Protein AF-A0A7X5VMA4-F1 (afdb_monomer_lite)

pLDDT: mean 76.81, std 11.97, range [38.56, 88.56]

Foldseek 3Di:
DVVLVVVVVVLVVCVVQFQFAQAQQDTDTDPRSVVVSVVVNVLVVVLVVCVVVLHPVSLVSQLVVLVNRLCSQLNNLVRDDPLNVCVSSVHDPVVSVVCVVVCPDDSVVVNVVSVVVSVVSVVVSVVCNVVRDPDDD

Sequence (137 aa):
MALALGFAGLLSLPLALRPVLPWFGGLLTGTGGSLLTLAAGGSFIWIGWGLFRLRRRAWWATGISAVAIGVSTAWTVARTERAAWYRALDYPERQIERLLESGEPTRWPAIAATIAFTLATLGYLGWVRRHFVDRPR

Secondary structure (DSSP, 8-state):
-HHHHHHHHHHHHHHHS---EEETTEEE-HHHHHHHHHHHHHHHHHHHHHHHTT-HHHHHHHHHHHHHHHHHHHHHHHHS-HHHHHHHTT--HHHHHHHHHTTPPPSHHHHHHHHHHHHHHHHHHHHHGGG------

Structure (mmCIF, N/CA/C/O backbone):
data_AF-A0A7X5VMA4-F1
#
_entry.id   AF-A0A7X5VMA4-F1
#
loop_
_atom_site.group_PDB
_atom_site.id
_atom_site.type_symbol
_atom_site.label_atom_id
_atom_site.label_alt_id
_atom_site.label_comp_id
_atom_site.label_asym_id
_atom_site.label_entity_id
_atom_site.label_seq_id
_atom_site.pdbx_PDB_ins_code
_atom_site.Cartn_x
_atom_site.Cartn_y
_atom_site.Cartn_z
_atom_site.occupancy
_atom_site.B_iso_or_equiv
_atom_site.auth_seq_id
_atom_site.auth_comp_id
_atom_site.auth_asym_id
_atom_site.auth_atom_id
_atom_site.pdbx_PDB_model_num
ATOM 1 N N . MET A 1 1 ? -17.085 7.190 9.424 1.00 40.84 1 MET A N 1
ATOM 2 C CA . MET A 1 1 ? -17.337 7.620 8.029 1.00 40.84 1 MET A CA 1
ATOM 3 C C . MET A 1 1 ? -16.095 8.188 7.353 1.00 40.84 1 MET A C 1
ATOM 5 O O . MET A 1 1 ? -15.754 7.666 6.307 1.00 40.84 1 MET A O 1
ATOM 9 N N . ALA A 1 2 ? -15.368 9.150 7.939 1.00 38.56 2 ALA A N 1
ATOM 10 C CA . ALA A 1 2 ? -14.193 9.769 7.298 1.00 38.56 2 ALA A CA 1
ATOM 11 C C . ALA A 1 2 ? -13.067 8.789 6.884 1.00 38.56 2 ALA A C 1
ATOM 13 O O . ALA A 1 2 ? -12.568 8.888 5.774 1.00 38.56 2 ALA A O 1
ATOM 14 N N . LEU A 1 3 ? -12.721 7.789 7.709 1.00 52.34 3 LEU A N 1
ATOM 15 C CA . LEU A 1 3 ? -11.719 6.762 7.350 1.00 52.34 3 LEU A CA 1
ATOM 16 C C . LEU A 1 3 ? -12.183 5.824 6.224 1.00 52.34 3 LEU A C 1
ATOM 18 O O . LEU A 1 3 ? -11.392 5.459 5.364 1.00 52.34 3 LEU A O 1
ATOM 22 N N . ALA A 1 4 ? -13.468 5.462 6.204 1.00 50.91 4 ALA A N 1
ATOM 23 C CA . ALA A 1 4 ? -14.045 4.639 5.141 1.00 50.91 4 ALA A CA 1
ATOM 24 C C . ALA A 1 4 ? -14.148 5.419 3.820 1.00 50.91 4 ALA A C 1
ATOM 26 O O . ALA A 1 4 ? -13.907 4.853 2.763 1.00 50.91 4 ALA A O 1
ATOM 27 N N . LEU A 1 5 ? -14.442 6.722 3.888 1.00 45.06 5 LEU A N 1
ATOM 28 C CA . LEU A 1 5 ? -14.430 7.634 2.742 1.00 45.06 5 LEU A CA 1
ATOM 29 C C . LEU A 1 5 ? -13.008 7.902 2.238 1.00 45.06 5 LEU A C 1
ATOM 31 O O . LEU A 1 5 ? -12.795 7.913 1.035 1.00 45.06 5 LEU A O 1
ATOM 35 N N . GLY A 1 6 ? -12.029 8.045 3.136 1.00 53.00 6 GLY A N 1
ATOM 36 C CA . GLY A 1 6 ? -10.615 8.161 2.772 1.00 53.00 6 GLY A CA 1
ATOM 37 C C . GLY A 1 6 ? -10.083 6.893 2.105 1.00 53.00 6 GLY A C 1
ATOM 38 O O . GLY A 1 6 ? -9.381 6.972 1.104 1.00 53.00 6 GLY A O 1
ATOM 39 N N . PHE A 1 7 ? -10.485 5.716 2.593 1.00 60.41 7 PHE A N 1
ATOM 40 C CA . PHE A 1 7 ? -10.123 4.440 1.974 1.00 60.41 7 PHE A CA 1
ATOM 41 C C . PHE A 1 7 ? -10.858 4.205 0.643 1.00 60.41 7 PHE A C 1
ATOM 43 O O . PHE A 1 7 ? -10.251 3.757 -0.322 1.00 60.41 7 PHE A O 1
ATOM 50 N N . ALA A 1 8 ? -12.139 4.573 0.547 1.00 49.78 8 ALA A N 1
ATOM 51 C CA . ALA A 1 8 ? -12.891 4.549 -0.709 1.00 49.78 8 ALA A CA 1
ATOM 52 C C . ALA A 1 8 ? -12.326 5.538 -1.747 1.00 49.78 8 ALA A C 1
ATOM 54 O O . ALA A 1 8 ? -12.279 5.218 -2.930 1.00 49.78 8 ALA A O 1
ATOM 55 N N . GLY A 1 9 ? -11.841 6.703 -1.306 1.00 48.91 9 GLY A N 1
ATOM 56 C CA . GLY A 1 9 ? -11.140 7.680 -2.144 1.00 48.91 9 GLY A CA 1
ATOM 57 C C . GLY A 1 9 ? -9.724 7.249 -2.544 1.00 48.91 9 GLY A C 1
ATOM 58 O O . GLY A 1 9 ? -9.236 7.652 -3.589 1.00 48.91 9 GLY A O 1
ATOM 59 N N . LEU A 1 10 ? -9.065 6.391 -1.760 1.00 57.47 10 LEU A N 1
ATOM 60 C CA . LEU A 1 10 ? -7.811 5.741 -2.161 1.00 57.47 10 LEU A CA 1
ATOM 61 C C . LEU A 1 10 ? -8.050 4.571 -3.129 1.00 57.47 10 LEU A C 1
ATOM 63 O O . LEU A 1 10 ? -7.204 4.307 -3.976 1.00 57.47 10 LEU A O 1
ATOM 67 N N . LEU A 1 11 ? -9.205 3.899 -3.040 1.00 55.31 11 LEU A N 1
ATOM 68 C CA . LEU A 1 11 ? -9.635 2.848 -3.973 1.00 55.31 11 LEU A CA 1
ATOM 69 C C . LEU A 1 11 ? -10.145 3.394 -5.315 1.00 55.31 11 LEU A C 1
ATOM 71 O O . LEU A 1 11 ? -10.138 2.658 -6.301 1.00 55.31 11 LEU A O 1
ATOM 75 N N . SER A 1 12 ? -10.569 4.659 -5.388 1.00 52.50 12 SER A N 1
ATOM 76 C CA . SER A 1 12 ? -11.054 5.247 -6.642 1.00 52.50 12 SER A CA 1
ATOM 77 C C . SER A 1 12 ? -9.940 5.439 -7.674 1.00 52.50 12 SER A C 1
ATOM 79 O O . SER A 1 12 ? -10.201 5.287 -8.862 1.00 52.50 12 SER A O 1
ATOM 81 N N . LEU A 1 13 ? -8.697 5.683 -7.243 1.00 52.44 13 LEU A N 1
ATOM 82 C CA . LEU A 1 13 ? -7.535 5.800 -8.131 1.00 52.44 13 LEU A CA 1
ATOM 83 C C . LEU A 1 13 ? -7.229 4.505 -8.909 1.00 52.44 13 LEU A C 1
ATOM 85 O O . LEU A 1 13 ? -7.224 4.571 -10.133 1.00 52.44 13 LEU A O 1
ATOM 89 N N . PRO A 1 14 ? -7.038 3.328 -8.277 1.00 53.50 14 PRO A N 1
ATOM 90 C CA . PRO A 1 14 ? -6.794 2.082 -9.007 1.00 53.50 14 PRO A CA 1
ATOM 91 C C . PRO A 1 14 ? -8.018 1.580 -9.791 1.00 53.50 14 PRO A C 1
ATOM 93 O O . PRO A 1 14 ? -7.855 0.863 -10.771 1.00 53.50 14 PRO A O 1
ATOM 96 N N . LEU A 1 15 ? -9.246 1.946 -9.403 1.00 54.25 15 LEU A N 1
ATOM 97 C CA . LEU A 1 15 ? -10.445 1.627 -10.194 1.00 54.25 15 LEU A CA 1
ATOM 98 C C . LEU A 1 15 ? -10.592 2.525 -11.434 1.00 54.25 15 LEU A C 1
ATOM 100 O O . LEU A 1 15 ? -11.097 2.060 -12.454 1.00 54.25 15 LEU A O 1
ATOM 104 N N . ALA A 1 16 ? -10.155 3.785 -11.360 1.00 54.72 16 ALA A N 1
ATOM 105 C CA . ALA A 1 16 ? -10.207 4.741 -12.469 1.00 54.72 16 ALA A CA 1
ATOM 106 C C . ALA A 1 16 ? -8.994 4.642 -13.413 1.00 54.72 16 ALA A C 1
ATOM 108 O O . ALA A 1 16 ? -9.115 4.899 -14.608 1.00 54.72 16 ALA A O 1
ATOM 109 N N . LEU A 1 17 ? -7.831 4.256 -12.888 1.00 54.94 17 LEU A N 1
ATOM 110 C CA . LEU A 1 17 ? -6.567 4.104 -13.603 1.00 54.94 17 LEU A CA 1
ATOM 111 C C . LEU A 1 17 ? -6.131 2.652 -13.420 1.00 54.94 17 LEU A C 1
ATOM 113 O O . LEU A 1 17 ? -5.557 2.350 -12.381 1.00 54.94 17 LEU A O 1
ATOM 117 N N . ARG A 1 18 ? -6.487 1.773 -14.376 1.00 66.19 18 ARG A N 1
ATOM 118 C CA . ARG A 1 18 ? -6.132 0.333 -14.468 1.00 66.19 18 ARG A CA 1
ATOM 119 C C . ARG A 1 18 ? -5.514 -0.239 -13.175 1.00 66.19 18 ARG A C 1
ATOM 121 O O . ARG A 1 18 ? -4.344 0.037 -12.921 1.00 66.19 18 ARG A O 1
ATOM 128 N N . PRO A 1 19 ? -6.213 -1.091 -12.404 1.00 66.50 19 PRO A N 1
ATOM 129 C CA . PRO A 1 19 ? -5.714 -1.519 -11.102 1.00 66.50 19 PRO A CA 1
ATOM 130 C C . PRO A 1 19 ? -4.421 -2.319 -11.267 1.00 66.50 19 PRO A C 1
ATOM 132 O O . PRO A 1 19 ? -4.451 -3.488 -11.648 1.00 66.50 19 PRO A O 1
ATOM 135 N N . VAL A 1 20 ? -3.288 -1.669 -10.993 1.00 73.06 20 VAL A N 1
ATOM 136 C C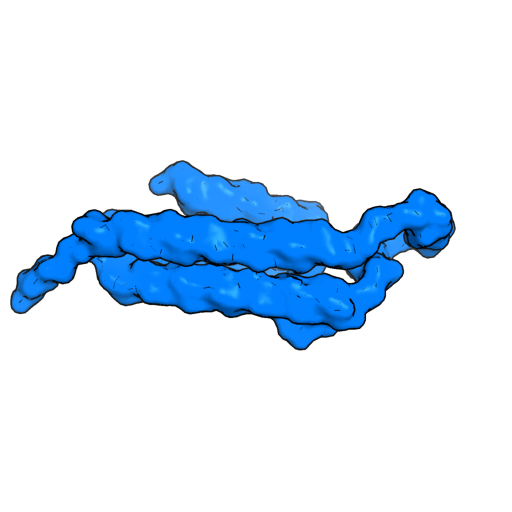A . VAL A 1 20 ? -1.969 -2.289 -10.873 1.00 73.06 20 VAL A CA 1
ATOM 137 C C . VAL A 1 20 ? -1.732 -2.512 -9.391 1.00 73.06 20 VAL A C 1
ATOM 139 O O . VAL A 1 20 ? -1.406 -1.585 -8.649 1.00 73.06 20 VAL A O 1
ATOM 142 N N . LEU A 1 21 ? -1.944 -3.746 -8.946 1.00 77.94 21 LEU A N 1
ATOM 143 C CA . LEU A 1 21 ? -1.799 -4.109 -7.545 1.00 77.94 21 LEU A CA 1
ATOM 144 C C . LEU A 1 21 ? -0.509 -4.897 -7.311 1.00 77.94 21 LEU A C 1
ATOM 146 O O . LEU A 1 21 ? -0.304 -5.930 -7.955 1.00 77.94 21 LEU A O 1
ATOM 150 N N . PRO A 1 22 ? 0.335 -4.474 -6.353 1.00 81.19 22 PRO A N 1
ATOM 151 C CA . PRO A 1 22 ? 1.443 -5.295 -5.908 1.00 81.19 22 PRO A CA 1
ATOM 152 C C . PRO A 1 22 ? 0.930 -6.501 -5.121 1.00 81.19 22 PRO A C 1
ATOM 154 O O . PRO A 1 22 ? 0.305 -6.367 -4.064 1.00 81.19 22 PRO A O 1
ATOM 157 N N . TRP A 1 23 ? 1.231 -7.694 -5.620 1.00 82.88 23 TRP A N 1
ATOM 158 C CA . TRP A 1 23 ? 0.810 -8.948 -5.015 1.00 82.88 23 TRP A CA 1
ATOM 159 C C . TRP A 1 23 ? 1.982 -9.918 -4.945 1.00 82.88 23 TRP A C 1
ATOM 161 O O . TRP A 1 23 ? 2.341 -10.566 -5.929 1.00 82.88 23 TRP A O 1
ATOM 171 N N . PHE A 1 24 ? 2.593 -9.996 -3.762 1.00 83.56 24 PHE A N 1
ATOM 172 C CA . PHE A 1 24 ? 3.623 -10.974 -3.405 1.00 83.56 24 PHE A CA 1
ATOM 173 C C . PHE A 1 24 ? 4.721 -11.181 -4.465 1.00 83.56 24 PHE A C 1
ATOM 175 O O . PHE A 1 24 ? 5.150 -12.303 -4.730 1.00 83.56 24 PHE A O 1
ATOM 182 N N . GLY A 1 25 ? 5.251 -10.090 -5.026 1.00 78.69 25 GLY A N 1
ATOM 183 C CA . GLY A 1 25 ? 6.398 -10.134 -5.940 1.00 78.69 25 GLY A CA 1
ATOM 184 C C . GLY A 1 25 ? 6.026 -9.968 -7.410 1.00 78.69 25 GLY A C 1
ATOM 185 O O . GLY A 1 25 ? 6.926 -9.887 -8.244 1.00 78.69 25 GLY A O 1
ATOM 186 N N . GLY A 1 26 ? 4.732 -9.901 -7.721 1.00 84.38 26 GLY A N 1
ATOM 187 C CA . GLY A 1 26 ? 4.214 -9.639 -9.057 1.00 84.38 26 GLY A CA 1
ATOM 188 C C . GLY A 1 26 ? 3.242 -8.463 -9.092 1.00 84.38 26 GLY A C 1
ATOM 189 O O . GLY A 1 26 ? 2.764 -7.986 -8.061 1.00 84.38 26 GLY A O 1
ATOM 190 N N . LEU A 1 27 ? 2.944 -8.017 -10.310 1.00 84.06 27 LEU A N 1
ATOM 191 C CA . LEU A 1 27 ? 1.924 -7.011 -10.583 1.00 84.06 27 LEU A CA 1
ATOM 192 C C . LEU A 1 27 ? 0.671 -7.709 -11.083 1.00 84.06 27 LEU A C 1
ATOM 194 O O . LEU A 1 27 ? 0.686 -8.351 -12.132 1.00 84.06 27 LEU A O 1
ATOM 198 N N . LEU A 1 28 ? -0.409 -7.581 -10.323 1.00 83.94 28 LEU A N 1
ATOM 199 C CA . LEU A 1 28 ? -1.728 -8.015 -10.749 1.00 83.94 28 LEU A CA 1
ATOM 200 C C . LEU A 1 28 ? -2.400 -6.867 -11.492 1.00 83.94 28 LEU A C 1
ATOM 202 O O . LEU A 1 28 ? -2.562 -5.779 -10.942 1.00 83.94 28 LEU A O 1
ATOM 206 N N . THR A 1 29 ? -2.782 -7.129 -12.738 1.00 84.25 29 THR A N 1
ATOM 207 C CA . THR A 1 29 ? -3.439 -6.172 -13.632 1.00 84.25 29 THR A CA 1
ATOM 208 C C . THR A 1 29 ? -4.708 -6.777 -14.235 1.00 84.25 29 THR A C 1
ATOM 210 O O . THR A 1 29 ? -5.011 -7.962 -14.048 1.00 84.25 29 THR A O 1
ATOM 213 N N . GLY A 1 30 ? -5.493 -5.952 -14.932 1.00 80.12 30 GLY A N 1
ATOM 214 C CA . GLY A 1 30 ? -6.708 -6.395 -15.618 1.00 80.12 30 GLY A CA 1
ATOM 215 C C . GLY A 1 30 ? -7.747 -6.992 -14.663 1.00 80.12 30 GLY A C 1
ATOM 216 O O . GLY A 1 30 ? -7.920 -6.524 -13.539 1.00 80.12 30 GLY A O 1
ATOM 217 N N . THR A 1 31 ? -8.440 -8.045 -15.098 1.00 81.75 31 THR A N 1
ATOM 218 C CA . THR A 1 31 ? -9.557 -8.648 -14.350 1.00 81.75 31 THR A CA 1
ATOM 219 C C . THR A 1 31 ? -9.146 -9.176 -12.976 1.00 81.75 31 THR A C 1
ATOM 221 O O . THR A 1 31 ? -9.885 -8.999 -12.009 1.00 81.75 31 THR A O 1
ATOM 224 N N . GLY A 1 32 ? -7.959 -9.783 -12.860 1.00 80.00 32 GLY A N 1
ATOM 225 C CA . GLY A 1 32 ? -7.453 -10.283 -11.579 1.00 80.00 32 GLY A CA 1
ATOM 226 C C . GLY A 1 32 ? -7.201 -9.152 -10.578 1.00 80.00 32 GLY A C 1
ATOM 227 O O . GLY A 1 32 ? -7.622 -9.244 -9.424 1.00 80.00 32 GLY A O 1
ATOM 228 N N . GLY A 1 33 ? -6.589 -8.054 -11.038 1.00 78.62 33 GLY A N 1
ATOM 229 C CA . GLY A 1 33 ? -6.395 -6.845 -10.234 1.00 78.62 33 GLY A CA 1
ATOM 230 C C . GLY A 1 33 ? -7.725 -6.220 -9.803 1.00 78.62 33 GLY A C 1
ATOM 231 O O . GLY A 1 33 ? -7.893 -5.868 -8.635 1.00 78.62 33 GLY A O 1
ATOM 232 N N . SER A 1 34 ? -8.713 -6.168 -10.701 1.00 79.56 34 SER A N 1
ATOM 233 C CA . SER A 1 34 ? -10.050 -5.642 -10.399 1.00 79.56 34 SER A CA 1
ATOM 234 C C . SER A 1 34 ? -10.787 -6.473 -9.347 1.00 79.56 34 SER A C 1
ATOM 236 O O . SER A 1 34 ? -11.303 -5.918 -8.377 1.00 79.56 34 SER A O 1
ATOM 238 N N . LEU A 1 35 ? -10.810 -7.803 -9.489 1.00 83.50 35 LEU A N 1
ATOM 239 C CA . LEU A 1 35 ? -11.470 -8.693 -8.526 1.00 83.50 35 LEU A CA 1
ATOM 240 C C . LEU A 1 35 ? -10.831 -8.598 -7.141 1.00 83.50 35 LEU A C 1
ATOM 242 O O . LEU A 1 35 ? -11.539 -8.505 -6.137 1.00 83.50 35 LEU A O 1
ATOM 246 N N . LEU A 1 36 ? -9.499 -8.568 -7.084 1.00 81.69 36 LEU A N 1
ATOM 247 C CA . LEU A 1 36 ? -8.774 -8.418 -5.829 1.00 81.69 36 LEU A CA 1
ATOM 248 C C . LEU A 1 36 ? -9.035 -7.050 -5.185 1.00 81.69 36 LEU A C 1
ATOM 250 O O . LEU A 1 36 ? -9.258 -6.979 -3.978 1.00 81.69 36 LEU A O 1
ATOM 254 N N . THR A 1 37 ? -9.081 -5.979 -5.985 1.00 79.81 37 THR A N 1
ATOM 255 C CA . THR A 1 37 ? -9.446 -4.631 -5.515 1.00 79.81 37 THR A CA 1
ATOM 256 C C . THR A 1 37 ? -10.842 -4.622 -4.893 1.00 79.81 37 THR A C 1
ATOM 258 O O . THR A 1 37 ? -11.029 -4.087 -3.800 1.00 79.81 37 THR A O 1
ATOM 261 N N . LEU A 1 38 ? -11.823 -5.250 -5.548 1.00 81.50 38 LEU A N 1
ATOM 262 C CA . LEU A 1 38 ? -13.196 -5.342 -5.042 1.00 81.50 38 LEU A CA 1
ATOM 263 C C . LEU A 1 38 ? -13.277 -6.162 -3.749 1.00 81.50 38 LEU A C 1
ATOM 265 O O . LEU A 1 38 ? -13.910 -5.731 -2.783 1.00 81.50 38 LEU A O 1
ATOM 269 N N . ALA A 1 39 ? -12.601 -7.313 -3.701 1.00 84.00 39 ALA A N 1
ATOM 270 C CA . ALA A 1 39 ? -12.543 -8.157 -2.511 1.00 84.00 39 ALA A CA 1
ATOM 271 C C . ALA A 1 39 ? -11.883 -7.429 -1.327 1.00 84.00 39 ALA A C 1
ATOM 273 O O . ALA A 1 39 ? -12.380 -7.486 -0.195 1.00 84.00 39 ALA A O 1
ATOM 274 N N . ALA A 1 40 ? -10.800 -6.691 -1.588 1.00 79.25 40 ALA A N 1
ATOM 275 C CA . ALA A 1 40 ? -10.151 -5.844 -0.598 1.00 79.25 40 ALA A CA 1
ATOM 276 C C . ALA A 1 40 ? -11.107 -4.747 -0.112 1.00 79.25 40 ALA A C 1
AT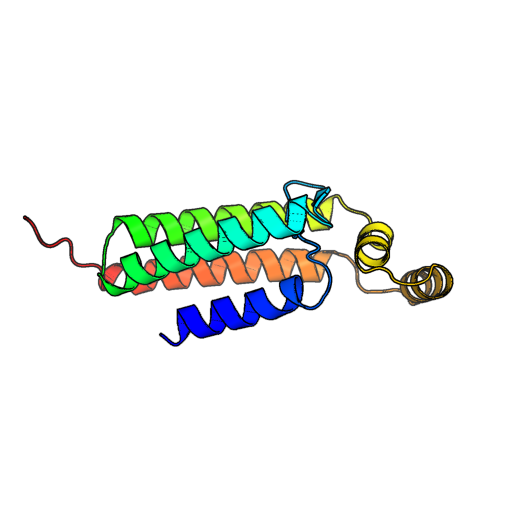OM 278 O O . ALA A 1 40 ? -11.305 -4.607 1.093 1.00 79.25 40 ALA A O 1
ATOM 279 N N . GLY A 1 41 ? -11.772 -4.031 -1.023 1.00 79.94 41 GLY A N 1
ATOM 280 C CA . GLY A 1 41 ? -12.759 -3.004 -0.685 1.00 79.94 41 GLY A CA 1
ATOM 281 C C . GLY A 1 41 ? -13.875 -3.526 0.224 1.00 79.94 41 GLY A C 1
ATOM 282 O O . GLY A 1 41 ? -14.141 -2.936 1.272 1.00 79.94 41 GLY A O 1
ATOM 283 N N . GLY A 1 42 ? -14.466 -4.679 -0.107 1.00 82.12 42 GLY A N 1
ATOM 284 C CA . GLY A 1 42 ? -15.472 -5.333 0.738 1.00 82.12 42 GLY A CA 1
ATOM 285 C C . GLY A 1 42 ? -14.937 -5.698 2.127 1.00 82.12 42 GLY A C 1
ATOM 286 O O . GLY A 1 42 ? -15.588 -5.432 3.142 1.00 82.12 42 GLY A O 1
ATOM 287 N N . SER A 1 43 ? -13.713 -6.227 2.186 1.00 81.75 43 SER A N 1
ATOM 288 C CA . SER A 1 43 ? -13.032 -6.546 3.447 1.00 81.75 43 SER A CA 1
ATOM 289 C C . SER A 1 43 ? -12.813 -5.295 4.302 1.00 81.75 43 SER A C 1
ATOM 291 O O . SER A 1 43 ? -13.093 -5.309 5.500 1.00 81.75 43 SER A O 1
ATOM 293 N N . PHE A 1 44 ? -12.395 -4.178 3.701 1.00 80.75 44 PHE A N 1
ATOM 294 C CA . PHE A 1 44 ? -12.194 -2.912 4.407 1.00 80.75 44 PHE A CA 1
ATOM 295 C C . PHE A 1 44 ? -13.492 -2.273 4.890 1.00 80.75 44 PHE A C 1
ATOM 297 O O . PHE A 1 44 ? -13.514 -1.720 5.989 1.00 80.75 44 PHE A O 1
ATOM 304 N N . ILE A 1 45 ? -14.586 -2.390 4.135 1.00 82.12 45 ILE A N 1
ATOM 305 C CA . ILE A 1 45 ? -15.915 -1.966 4.597 1.00 82.12 45 ILE A CA 1
ATOM 306 C C . ILE A 1 45 ? -16.310 -2.768 5.843 1.00 82.12 45 ILE A C 1
ATOM 308 O O . ILE A 1 45 ? -16.729 -2.187 6.848 1.00 82.12 45 ILE A O 1
ATOM 312 N N . TRP A 1 46 ? -16.118 -4.091 5.819 1.00 83.56 46 TRP A N 1
ATOM 313 C CA . TRP A 1 46 ? -16.407 -4.954 6.966 1.00 83.56 46 TRP A CA 1
ATOM 314 C C . TRP A 1 46 ? -15.530 -4.625 8.184 1.00 83.56 46 TRP A C 1
ATOM 316 O O . TRP A 1 46 ? -16.046 -4.495 9.300 1.00 83.56 46 TRP A O 1
ATOM 326 N N . ILE A 1 47 ? -14.224 -4.421 7.980 1.00 80.94 47 ILE A N 1
ATOM 327 C CA . ILE A 1 47 ? -13.287 -3.996 9.030 1.00 80.94 47 ILE A CA 1
ATOM 328 C C . ILE A 1 47 ? -13.711 -2.638 9.597 1.00 80.94 47 ILE A C 1
ATOM 330 O O . ILE A 1 47 ? -13.836 -2.495 10.813 1.00 80.94 47 ILE A O 1
ATOM 334 N N . GLY A 1 48 ? -13.999 -1.657 8.739 1.00 80.69 48 GLY A N 1
ATOM 335 C CA . GLY A 1 48 ? -14.438 -0.320 9.134 1.00 80.69 48 GLY A CA 1
ATOM 336 C C . GLY A 1 48 ? -15.724 -0.348 9.959 1.00 80.69 48 GLY A C 1
ATOM 337 O O . GLY A 1 48 ? -15.821 0.328 10.985 1.00 80.69 48 GLY A O 1
ATOM 338 N N . TRP A 1 49 ? -16.682 -1.195 9.580 1.00 81.81 49 TRP A N 1
ATOM 339 C CA . TRP A 1 49 ? -17.897 -1.428 10.358 1.00 81.81 49 TRP A CA 1
ATOM 340 C C . TRP A 1 49 ? -17.610 -2.078 11.718 1.00 81.81 49 TRP A C 1
ATOM 342 O O . TRP A 1 49 ? -18.184 -1.704 12.745 1.00 81.81 49 TRP A O 1
ATOM 352 N N . GLY A 1 50 ? -16.697 -3.047 11.755 1.00 81.62 50 GLY A N 1
ATOM 353 C CA . GLY A 1 50 ? -16.259 -3.688 12.988 1.00 81.62 50 GLY A CA 1
ATOM 354 C C . GLY A 1 50 ? -15.538 -2.727 13.941 1.00 81.62 50 GLY A C 1
ATOM 355 O O . GLY A 1 50 ? -15.785 -2.782 15.148 1.00 81.62 50 GLY A O 1
ATOM 356 N N . LEU A 1 51 ? -14.712 -1.821 13.408 1.00 79.56 51 LEU A N 1
ATOM 357 C CA . LEU A 1 51 ? -14.054 -0.751 14.162 1.00 79.56 51 LEU A CA 1
ATOM 358 C C . LEU A 1 51 ? -15.073 0.259 14.701 1.00 79.56 51 LEU A C 1
ATOM 360 O O . LEU A 1 51 ? -14.978 0.639 15.864 1.00 79.56 51 LEU A O 1
ATOM 364 N N . PHE A 1 52 ? -16.090 0.625 13.910 1.00 81.19 52 PHE A N 1
ATOM 365 C CA . PHE A 1 52 ? -17.195 1.479 14.366 1.00 81.19 52 PHE A CA 1
ATOM 366 C C . PHE A 1 52 ? -17.948 0.864 15.553 1.00 81.19 52 PHE A C 1
ATOM 368 O O . PHE A 1 52 ? -18.329 1.560 16.488 1.00 81.19 52 PHE A O 1
ATOM 375 N N . ARG A 1 53 ? -18.110 -0.464 15.556 1.00 82.94 53 ARG A N 1
ATOM 376 C CA . ARG A 1 53 ? -18.703 -1.211 16.675 1.00 82.94 53 ARG A CA 1
ATOM 377 C C . ARG A 1 53 ? -17.714 -1.541 17.800 1.00 82.94 53 ARG A C 1
ATOM 379 O O . ARG A 1 53 ? -18.060 -2.348 18.660 1.00 82.94 53 ARG A O 1
ATOM 386 N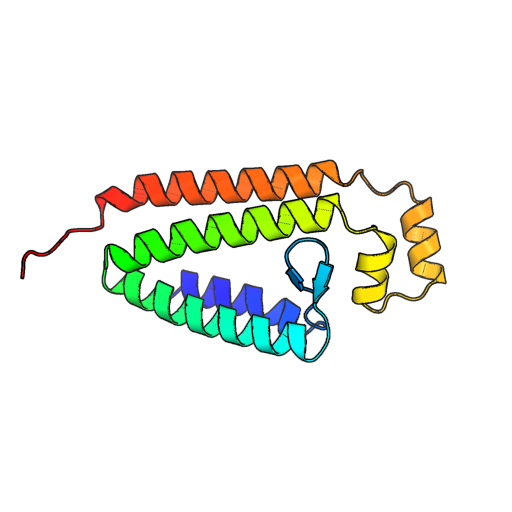 N . LEU A 1 54 ? -16.501 -0.980 17.776 1.00 79.62 54 LEU A N 1
ATOM 387 C CA . LEU A 1 54 ? -15.429 -1.225 18.749 1.00 79.62 54 LEU A CA 1
ATOM 388 C C . LEU A 1 54 ? -15.150 -2.722 18.978 1.00 79.62 54 LEU A C 1
ATOM 390 O O . LEU A 1 54 ? -14.811 -3.156 20.076 1.00 79.62 54 LEU A O 1
ATOM 394 N N . ARG A 1 55 ? -15.285 -3.549 17.934 1.00 81.12 55 ARG A N 1
ATOM 395 C CA . ARG A 1 55 ? -15.037 -4.990 18.044 1.00 81.12 55 ARG A CA 1
ATOM 396 C C . ARG A 1 55 ? -13.539 -5.266 18.042 1.00 81.12 55 ARG A C 1
ATOM 398 O O . ARG A 1 55 ? -12.861 -5.002 17.051 1.00 81.12 55 ARG A O 1
ATOM 405 N N . ARG A 1 56 ? -13.044 -5.939 19.083 1.00 80.75 56 ARG A N 1
ATOM 406 C CA . ARG A 1 56 ? -11.631 -6.344 19.204 1.00 80.75 56 ARG A CA 1
ATOM 407 C C . ARG A 1 56 ? -11.129 -7.204 18.034 1.00 80.75 56 ARG A C 1
ATOM 409 O O . ARG A 1 56 ? -9.976 -7.093 17.633 1.00 80.75 56 ARG A O 1
ATOM 416 N N . ARG A 1 57 ? -12.009 -8.008 17.421 1.00 83.88 57 ARG A N 1
ATOM 417 C CA . ARG A 1 57 ? -11.697 -8.779 16.199 1.00 83.88 57 ARG A CA 1
ATOM 418 C C . ARG A 1 57 ? -11.381 -7.887 14.995 1.00 83.88 57 ARG A C 1
ATOM 420 O O . ARG A 1 57 ? -10.491 -8.214 14.222 1.00 83.88 57 ARG A O 1
ATOM 427 N N . ALA A 1 58 ? -12.087 -6.766 14.848 1.00 80.62 58 ALA A N 1
ATOM 428 C CA . ALA A 1 58 ? -11.857 -5.833 13.749 1.00 80.62 58 ALA A CA 1
ATOM 429 C C . ALA A 1 58 ? -10.518 -5.108 13.909 1.00 80.62 58 ALA A C 1
ATOM 431 O O . ALA A 1 58 ? -9.819 -4.917 12.927 1.00 80.62 58 ALA A O 1
ATOM 432 N N . TRP A 1 59 ? -10.120 -4.798 15.147 1.00 83.38 59 TRP A N 1
ATOM 433 C CA . TRP A 1 59 ? -8.796 -4.247 15.443 1.00 83.38 59 TRP A CA 1
ATOM 434 C C . TRP A 1 59 ? -7.662 -5.182 14.989 1.00 83.38 59 TRP A C 1
ATOM 436 O O . TRP A 1 59 ? -6.760 -4.749 14.273 1.00 83.38 59 TRP A O 1
ATOM 446 N N . TRP A 1 60 ? -7.749 -6.475 15.328 1.00 84.62 60 TRP A N 1
ATOM 447 C CA . TRP A 1 60 ? -6.786 -7.478 14.855 1.00 84.62 60 TRP A CA 1
ATOM 448 C C . TRP A 1 60 ? -6.794 -7.619 13.331 1.00 84.62 60 TRP A C 1
ATOM 450 O O . TRP A 1 60 ? -5.727 -7.663 12.722 1.00 84.62 60 TRP A O 1
ATOM 460 N N . ALA A 1 61 ? -7.978 -7.636 12.709 1.00 84.56 61 ALA A N 1
ATOM 461 C CA . ALA A 1 61 ? -8.103 -7.706 11.255 1.00 84.56 61 ALA A CA 1
ATOM 462 C C . ALA A 1 61 ? -7.425 -6.513 10.560 1.00 84.56 61 ALA A C 1
ATOM 464 O O . ALA A 1 61 ? -6.724 -6.715 9.570 1.00 84.56 61 ALA A O 1
ATOM 465 N N . THR A 1 62 ? -7.555 -5.294 11.098 1.00 82.50 62 THR A N 1
ATOM 466 C CA . THR A 1 62 ? -6.853 -4.110 10.575 1.00 82.50 62 THR A CA 1
ATOM 467 C C . THR A 1 62 ? -5.341 -4.266 10.670 1.00 82.50 62 THR A C 1
ATOM 469 O O . THR A 1 62 ? -4.646 -4.005 9.692 1.00 82.50 62 THR A O 1
ATOM 472 N N . GLY A 1 63 ? -4.828 -4.715 11.821 1.00 82.88 63 GLY A N 1
ATOM 473 C CA . GLY A 1 63 ? -3.390 -4.911 12.023 1.00 82.88 63 GLY A CA 1
ATOM 474 C C . GLY A 1 63 ? -2.801 -5.945 11.064 1.00 82.88 63 GLY A C 1
ATOM 475 O O . GLY A 1 63 ? -1.813 -5.665 10.390 1.00 82.88 63 GLY A O 1
ATOM 476 N N . ILE A 1 64 ? -3.449 -7.108 10.940 1.00 87.81 64 ILE A N 1
ATOM 477 C CA . ILE A 1 64 ? -3.028 -8.171 10.013 1.00 87.81 64 ILE A CA 1
ATOM 478 C C . ILE A 1 64 ? -3.067 -7.668 8.567 1.00 87.81 64 ILE A C 1
ATOM 480 O O . ILE A 1 64 ? -2.110 -7.874 7.825 1.00 87.81 64 ILE A O 1
ATOM 484 N N . SER A 1 65 ? -4.135 -6.966 8.179 1.00 81.94 65 SER A N 1
ATOM 485 C CA . SER A 1 65 ? -4.278 -6.428 6.821 1.00 81.94 65 SER A CA 1
ATOM 486 C C . SER A 1 65 ? -3.198 -5.390 6.508 1.00 81.94 65 SER A C 1
ATOM 488 O O . SER A 1 65 ? -2.609 -5.433 5.432 1.00 81.94 65 SER A O 1
ATOM 490 N N . ALA A 1 66 ? -2.885 -4.496 7.453 1.00 80.06 66 ALA A N 1
ATOM 491 C CA . ALA A 1 66 ? -1.832 -3.496 7.289 1.00 80.06 66 ALA A CA 1
ATOM 492 C C . ALA A 1 66 ? -0.453 -4.145 7.089 1.00 80.06 66 ALA A C 1
ATOM 494 O O . ALA A 1 66 ? 0.274 -3.762 6.174 1.00 80.06 66 ALA A O 1
ATOM 495 N N . VAL A 1 67 ? -0.115 -5.163 7.890 1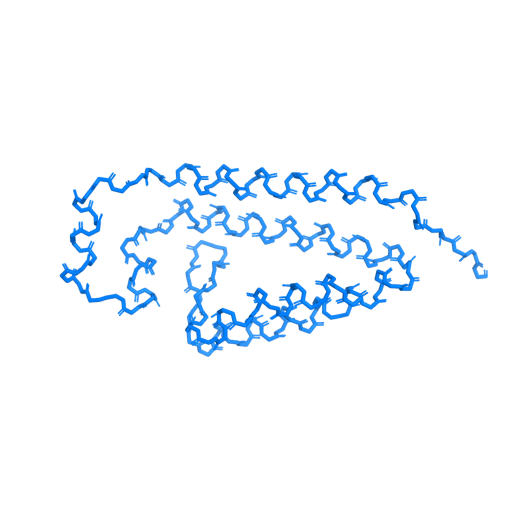.00 87.06 67 VAL A N 1
ATOM 496 C CA . VAL A 1 67 ? 1.146 -5.909 7.739 1.00 87.06 67 VAL A CA 1
ATOM 497 C C . VAL A 1 67 ? 1.184 -6.659 6.412 1.00 87.06 67 VAL A C 1
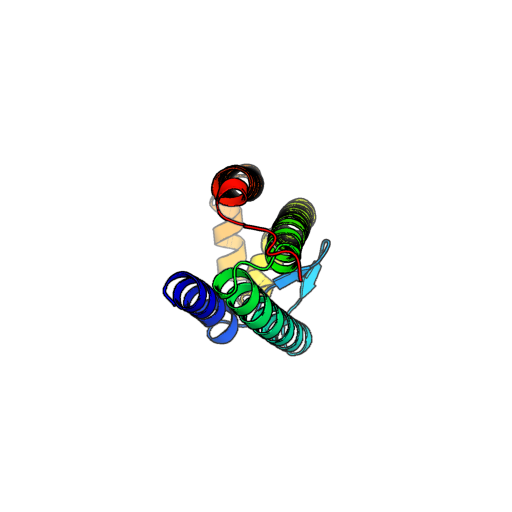ATOM 499 O O . VAL A 1 67 ? 2.174 -6.560 5.694 1.00 87.06 67 VAL A O 1
ATOM 502 N N . ALA A 1 68 ? 0.115 -7.374 6.057 1.00 86.12 68 ALA A N 1
ATOM 503 C CA . ALA A 1 68 ? 0.053 -8.137 4.813 1.00 86.12 68 ALA A CA 1
ATOM 504 C C . ALA A 1 68 ? 0.237 -7.235 3.582 1.00 86.12 68 ALA A C 1
ATOM 506 O O . ALA A 1 68 ? 1.027 -7.556 2.694 1.00 86.12 68 ALA A O 1
ATOM 507 N N . ILE A 1 69 ? -0.432 -6.077 3.557 1.00 82.19 69 ILE A N 1
ATOM 508 C CA . ILE A 1 69 ? -0.310 -5.096 2.472 1.00 82.19 69 ILE A CA 1
ATOM 509 C C . ILE A 1 69 ? 1.086 -4.476 2.453 1.00 82.19 69 ILE A C 1
ATOM 511 O O . ILE A 1 69 ? 1.698 -4.414 1.387 1.00 82.19 69 ILE A O 1
ATOM 515 N N . GLY A 1 70 ? 1.612 -4.055 3.606 1.00 79.25 70 GLY A N 1
ATOM 516 C CA . GLY A 1 70 ? 2.948 -3.470 3.709 1.00 79.25 70 GLY A CA 1
ATOM 517 C C . GLY A 1 70 ? 4.038 -4.426 3.224 1.00 79.25 70 GLY A C 1
ATOM 518 O O . GLY A 1 70 ? 4.862 -4.049 2.393 1.00 79.25 70 GLY A O 1
ATOM 519 N N . VAL A 1 71 ? 3.998 -5.686 3.669 1.00 88.00 71 VAL A N 1
ATOM 520 C CA . VAL A 1 71 ? 4.948 -6.731 3.255 1.00 88.00 71 VAL A CA 1
ATOM 521 C C . VAL A 1 71 ? 4.796 -7.062 1.774 1.00 88.00 71 VAL A C 1
ATOM 523 O O . VAL A 1 71 ? 5.798 -7.069 1.064 1.00 88.00 71 VAL A O 1
ATOM 526 N N . SER A 1 72 ? 3.571 -7.285 1.281 1.00 85.94 72 SER A N 1
ATOM 527 C CA . SER A 1 72 ? 3.328 -7.559 -0.145 1.00 85.94 72 SER A CA 1
ATOM 528 C C . SER A 1 72 ? 3.852 -6.424 -1.026 1.00 85.94 72 SER A C 1
ATOM 530 O O . SER A 1 72 ? 4.532 -6.669 -2.024 1.00 85.94 72 SER A O 1
ATOM 532 N N . THR A 1 73 ? 3.594 -5.178 -0.628 1.00 82.31 73 THR A N 1
ATOM 533 C CA . THR A 1 73 ? 4.017 -3.984 -1.367 1.00 82.31 73 THR A CA 1
ATOM 534 C C . THR A 1 73 ? 5.533 -3.848 -1.361 1.00 82.31 73 THR A C 1
ATOM 536 O O . THR A 1 73 ? 6.134 -3.776 -2.428 1.00 82.31 73 THR A O 1
ATOM 539 N N . ALA A 1 74 ? 6.171 -3.893 -0.188 1.00 84.94 74 ALA A N 1
ATOM 540 C CA . ALA A 1 74 ? 7.623 -3.789 -0.070 1.00 84.94 74 ALA A CA 1
ATOM 541 C C . ALA A 1 74 ? 8.341 -4.911 -0.837 1.00 84.94 74 ALA A C 1
ATOM 543 O O . ALA A 1 74 ? 9.294 -4.649 -1.570 1.00 84.94 74 ALA A O 1
ATOM 544 N N . TRP A 1 75 ? 7.850 -6.148 -0.726 1.00 88.56 75 TRP A N 1
ATOM 545 C CA . TRP A 1 75 ? 8.394 -7.301 -1.442 1.00 88.56 75 TRP A CA 1
ATOM 546 C C . TRP A 1 75 ? 8.248 -7.166 -2.961 1.00 88.56 75 TRP A C 1
ATOM 548 O O . TRP A 1 75 ? 9.190 -7.444 -3.704 1.00 88.56 75 TRP A O 1
ATOM 558 N N . THR A 1 76 ? 7.093 -6.692 -3.431 1.00 84.81 76 THR A N 1
ATOM 559 C CA . THR A 1 76 ? 6.855 -6.465 -4.862 1.00 84.81 76 THR A CA 1
ATOM 560 C C . THR A 1 76 ? 7.728 -5.340 -5.398 1.00 84.81 76 THR A C 1
ATOM 562 O O . THR A 1 76 ? 8.395 -5.520 -6.408 1.00 84.81 76 THR A O 1
ATOM 565 N N . VAL A 1 77 ? 7.824 -4.209 -4.700 1.00 85.06 77 VAL A N 1
ATOM 566 C CA . VAL A 1 77 ? 8.711 -3.105 -5.101 1.00 85.06 77 VAL A CA 1
ATOM 567 C C . VAL A 1 77 ? 10.180 -3.545 -5.116 1.00 85.06 77 VAL A C 1
ATOM 569 O O . VAL A 1 77 ? 10.935 -3.147 -6.003 1.00 85.06 77 VAL A O 1
ATOM 572 N N . ALA A 1 78 ? 10.593 -4.397 -4.175 1.00 86.12 78 ALA A N 1
ATOM 573 C CA . ALA A 1 78 ? 11.950 -4.929 -4.138 1.00 86.12 78 ALA A CA 1
ATOM 574 C C . ALA A 1 78 ? 12.254 -5.838 -5.343 1.00 86.12 78 ALA A C 1
ATOM 576 O O . ALA A 1 78 ? 13.313 -5.700 -5.956 1.00 86.12 78 ALA A O 1
ATOM 577 N N . ARG A 1 79 ? 11.333 -6.740 -5.709 1.00 86.00 79 ARG A N 1
ATOM 578 C CA . ARG A 1 79 ? 11.553 -7.721 -6.785 1.00 86.00 79 ARG A CA 1
ATOM 579 C C . ARG A 1 79 ? 11.253 -7.212 -8.188 1.00 86.00 79 ARG A C 1
ATOM 581 O O . ARG A 1 79 ? 11.947 -7.591 -9.125 1.00 86.00 79 ARG A O 1
ATOM 588 N N . THR A 1 80 ? 10.222 -6.399 -8.358 1.00 84.56 80 THR A N 1
ATOM 589 C CA . THR A 1 80 ? 9.726 -6.030 -9.682 1.00 84.56 80 THR A CA 1
ATOM 590 C C . THR A 1 80 ? 10.573 -4.924 -10.300 1.00 84.56 80 THR A C 1
ATOM 592 O O . THR A 1 80 ? 10.912 -3.928 -9.658 1.00 84.56 80 THR A O 1
ATOM 595 N N . GLU A 1 81 ? 10.922 -5.087 -11.575 1.00 83.69 81 GLU A N 1
ATOM 596 C CA . GLU A 1 81 ? 11.643 -4.062 -12.318 1.00 83.69 81 GLU A CA 1
ATOM 597 C C . GLU A 1 81 ? 10.812 -2.792 -12.495 1.00 83.69 81 GLU A C 1
ATOM 599 O O . GLU A 1 81 ? 9.607 -2.841 -12.733 1.00 83.69 81 GLU A O 1
ATOM 604 N N . ARG A 1 82 ? 11.475 -1.633 -12.438 1.00 78.75 82 ARG A N 1
ATOM 605 C CA . ARG A 1 82 ? 10.826 -0.325 -12.636 1.00 78.75 82 ARG A CA 1
ATOM 606 C C . ARG A 1 82 ? 10.112 -0.243 -13.987 1.00 78.75 82 ARG A C 1
ATOM 608 O O . ARG A 1 82 ? 8.971 0.191 -14.054 1.00 78.75 82 ARG A O 1
ATOM 615 N N . ALA A 1 83 ? 10.745 -0.763 -15.040 1.00 83.00 83 ALA A N 1
ATOM 616 C CA . ALA A 1 83 ? 10.145 -0.836 -16.368 1.00 83.00 83 ALA A CA 1
ATOM 617 C C . ALA A 1 83 ? 8.824 -1.622 -16.369 1.00 83.00 83 ALA A C 1
ATOM 619 O O . ALA A 1 83 ? 7.873 -1.225 -17.032 1.00 83.00 83 ALA A O 1
ATOM 620 N N . ALA A 1 84 ? 8.736 -2.714 -15.602 1.00 84.69 84 ALA A N 1
ATOM 621 C CA . ALA A 1 84 ? 7.523 -3.522 -15.519 1.00 84.69 84 ALA A CA 1
ATOM 622 C C . ALA A 1 84 ? 6.366 -2.768 -14.841 1.00 84.69 84 ALA A C 1
ATOM 624 O O . ALA A 1 84 ? 5.224 -2.925 -15.264 1.00 84.69 84 ALA A O 1
ATOM 625 N N . TRP A 1 85 ? 6.652 -1.910 -13.856 1.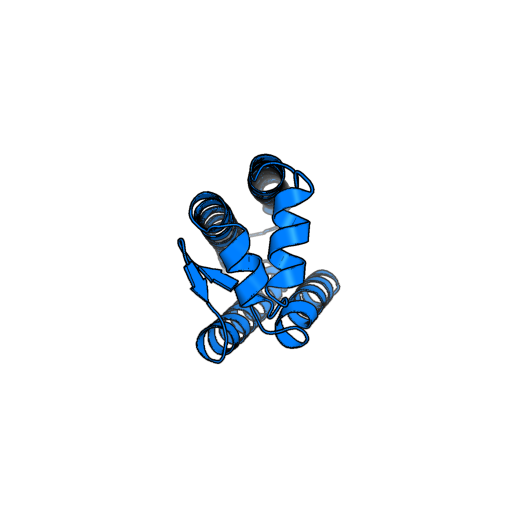00 81.12 85 TRP A N 1
ATOM 626 C CA . TRP A 1 85 ? 5.653 -1.017 -13.260 1.00 81.12 85 TRP A CA 1
ATOM 627 C C . TRP A 1 85 ? 5.097 -0.016 -14.274 1.00 81.12 85 TRP A C 1
ATOM 629 O O . TRP A 1 85 ? 3.881 0.111 -14.395 1.00 81.12 85 TRP A O 1
ATOM 639 N N . TYR A 1 86 ? 5.964 0.644 -15.045 1.00 84.06 86 TYR A N 1
ATOM 640 C CA . TYR A 1 86 ? 5.519 1.600 -16.062 1.00 84.06 86 TYR A CA 1
ATOM 641 C C . TYR A 1 86 ? 4.754 0.932 -17.206 1.00 84.06 86 TYR A C 1
ATOM 643 O O . TYR A 1 86 ? 3.718 1.444 -17.625 1.00 84.06 86 TYR A O 1
ATOM 651 N N . ARG A 1 87 ? 5.189 -0.254 -17.651 1.00 86.56 87 ARG A N 1
ATOM 652 C CA . ARG A 1 87 ? 4.435 -1.054 -18.630 1.00 86.56 87 ARG A CA 1
ATOM 653 C C . ARG A 1 87 ? 3.068 -1.470 -18.097 1.00 86.56 87 ARG A C 1
ATOM 655 O O . ARG A 1 87 ? 2.086 -1.408 -18.825 1.00 86.56 87 ARG A O 1
ATOM 662 N N . ALA A 1 88 ? 2.976 -1.862 -16.825 1.00 82.75 88 ALA A N 1
ATOM 663 C CA . ALA A 1 88 ? 1.694 -2.200 -16.204 1.00 82.75 88 ALA A CA 1
ATOM 664 C C . ALA A 1 88 ? 0.729 -1.000 -16.156 1.00 82.75 88 ALA A C 1
ATOM 666 O O . ALA A 1 88 ? -0.486 -1.190 -16.215 1.00 82.75 88 ALA A O 1
ATOM 667 N N . LEU A 1 89 ? 1.273 0.220 -16.100 1.00 80.75 89 LEU A N 1
ATOM 668 C CA . LEU A 1 89 ? 0.540 1.484 -16.188 1.00 80.75 89 LEU A CA 1
ATOM 669 C C . LEU A 1 89 ? 0.273 1.951 -17.633 1.00 80.75 89 LEU A C 1
ATOM 671 O O . LEU A 1 89 ? -0.271 3.036 -17.810 1.00 80.75 89 LEU A O 1
ATOM 675 N N . ASP A 1 90 ? 0.605 1.144 -18.648 1.00 83.06 90 ASP A N 1
ATOM 676 C CA . ASP A 1 90 ? 0.394 1.441 -20.076 1.00 83.06 90 ASP A CA 1
ATOM 677 C C . ASP A 1 90 ? 1.223 2.631 -20.607 1.00 83.06 90 ASP A C 1
ATOM 679 O O . ASP A 1 90 ? 0.834 3.299 -21.566 1.00 83.06 90 ASP A O 1
ATOM 683 N N . TYR A 1 91 ? 2.378 2.918 -19.992 1.00 83.19 91 TYR A N 1
ATOM 684 C CA . TYR A 1 91 ? 3.284 3.952 -20.501 1.00 83.19 91 TYR A CA 1
ATOM 685 C C . TYR A 1 91 ? 3.919 3.514 -21.833 1.00 83.19 91 TYR A C 1
ATOM 687 O O . TYR A 1 91 ? 4.395 2.384 -21.928 1.00 83.19 91 TYR A O 1
ATOM 695 N N . PRO A 1 92 ? 4.028 4.408 -22.835 1.00 87.94 92 PRO A N 1
ATOM 696 C CA . PRO A 1 92 ? 4.746 4.122 -24.074 1.00 87.94 92 PRO A CA 1
ATOM 697 C C . PRO A 1 92 ? 6.234 3.850 -23.830 1.00 87.94 92 PRO A C 1
ATOM 699 O O . PRO A 1 92 ? 6.888 4.568 -23.075 1.00 87.94 92 PRO A O 1
ATOM 702 N N . GLU A 1 93 ? 6.817 2.909 -24.565 1.00 87.81 93 GLU A N 1
ATOM 703 C CA . GLU A 1 93 ? 8.209 2.455 -24.422 1.00 87.81 93 GLU A CA 1
ATOM 704 C C . GLU A 1 93 ? 9.219 3.609 -24.494 1.00 87.81 93 GLU A C 1
ATOM 706 O O . GLU A 1 93 ? 10.106 3.711 -23.651 1.00 87.81 93 GLU A O 1
ATOM 711 N N . ARG A 1 94 ? 9.010 4.566 -25.407 1.00 86.12 94 ARG A N 1
ATOM 712 C CA . ARG A 1 94 ? 9.855 5.771 -25.535 1.00 86.12 94 ARG A CA 1
ATOM 713 C C . ARG A 1 94 ? 9.793 6.711 -24.325 1.00 86.12 94 ARG A C 1
ATOM 715 O O . ARG A 1 94 ? 10.653 7.581 -24.182 1.00 86.12 94 ARG A O 1
ATOM 722 N N . GLN A 1 95 ? 8.729 6.645 -23.525 1.00 85.19 95 GLN A N 1
ATOM 723 C CA . GLN A 1 95 ? 8.630 7.374 -22.257 1.00 85.19 95 GLN A CA 1
ATOM 724 C C . GLN A 1 95 ? 9.285 6.578 -21.131 1.00 85.19 95 GLN A C 1
ATOM 726 O O . GLN A 1 95 ? 9.981 7.169 -20.315 1.00 85.19 95 GLN A O 1
ATOM 731 N N . ILE A 1 96 ? 9.119 5.252 -21.123 1.00 86.88 96 ILE A N 1
ATOM 732 C CA . ILE A 1 96 ? 9.768 4.361 -20.155 1.00 86.88 96 ILE A CA 1
ATOM 733 C C . ILE A 1 96 ? 11.290 4.498 -20.242 1.00 86.88 96 ILE A C 1
ATOM 735 O O . ILE A 1 96 ? 11.937 4.675 -19.216 1.00 86.88 96 ILE A O 1
ATOM 739 N N . GLU A 1 97 ? 11.856 4.471 -21.449 1.00 86.75 97 GLU A N 1
ATOM 740 C CA . GLU A 1 97 ? 13.295 4.662 -21.680 1.00 86.75 97 GLU A CA 1
ATOM 741 C C . GLU A 1 97 ? 13.780 5.999 -21.111 1.00 86.75 97 GLU A C 1
ATOM 743 O O . GLU A 1 97 ? 14.698 6.020 -20.296 1.00 86.75 97 GLU A O 1
ATOM 748 N N . ARG A 1 98 ? 13.084 7.100 -21.426 1.00 84.88 98 ARG A N 1
ATOM 749 C CA . ARG A 1 98 ? 13.416 8.434 -20.901 1.00 84.88 98 ARG A CA 1
ATOM 750 C C . ARG A 1 98 ? 13.329 8.522 -19.377 1.00 84.88 98 ARG A C 1
ATOM 752 O O . ARG A 1 98 ? 14.176 9.160 -18.758 1.00 84.88 98 ARG A O 1
ATOM 759 N N . LEU A 1 99 ? 12.329 7.888 -18.764 1.00 82.94 99 LEU A N 1
ATOM 760 C CA . LEU A 1 99 ? 12.185 7.845 -17.305 1.00 82.94 99 LEU A CA 1
ATOM 761 C C . LEU A 1 99 ? 13.324 7.045 -16.660 1.00 82.94 99 LEU A C 1
ATOM 763 O O . LEU A 1 99 ? 13.910 7.491 -15.676 1.00 82.94 99 LEU A O 1
ATOM 767 N N . LEU A 1 100 ? 13.702 5.909 -17.247 1.00 83.69 100 LEU A N 1
ATOM 768 C CA . LEU A 1 100 ? 14.812 5.093 -16.752 1.00 83.69 100 LEU A CA 1
ATOM 769 C C . LEU A 1 100 ? 16.176 5.780 -16.929 1.00 83.69 100 LEU A C 1
ATOM 771 O O . LEU A 1 100 ? 17.020 5.668 -16.040 1.00 83.69 100 LEU A O 1
ATOM 775 N N . GLU A 1 101 ? 16.379 6.505 -18.031 1.00 83.62 101 GLU A N 1
ATOM 776 C CA . GLU A 1 101 ? 17.598 7.274 -18.320 1.00 83.62 101 GLU A CA 1
ATOM 777 C C . GLU A 1 101 ? 17.740 8.521 -17.444 1.00 83.62 101 GLU A C 1
ATOM 779 O O . GLU A 1 101 ? 18.857 8.898 -17.096 1.00 83.62 101 GLU A O 1
ATOM 784 N N . SER A 1 102 ? 16.624 9.129 -17.024 1.00 77.38 102 SER A N 1
ATOM 785 C CA . SER A 1 102 ? 16.611 10.336 -16.180 1.00 77.38 102 SER A CA 1
ATOM 786 C C . SER A 1 102 ? 17.187 10.148 -14.767 1.00 77.38 102 SER A C 1
ATOM 788 O O . SER A 1 102 ? 17.184 11.083 -13.968 1.00 77.38 102 SER A O 1
ATOM 790 N N . GLY A 1 103 ? 17.717 8.961 -14.449 1.00 66.06 103 GLY A N 1
ATOM 791 C CA . GLY A 1 103 ? 18.342 8.684 -13.160 1.00 66.06 103 GLY A CA 1
ATOM 792 C C . GLY A 1 103 ? 17.328 8.667 -12.023 1.00 66.06 103 GLY A C 1
ATOM 793 O O . GLY A 1 103 ? 17.643 9.109 -10.919 1.00 66.06 103 GLY A O 1
ATOM 794 N N . GLU A 1 104 ? 16.111 8.176 -12.290 1.00 64.06 104 GLU A N 1
ATOM 795 C CA . GLU A 1 104 ? 15.050 8.105 -11.289 1.00 64.06 104 GLU A CA 1
ATOM 796 C C . GLU A 1 104 ? 15.555 7.521 -9.960 1.00 64.06 104 GLU A C 1
ATOM 798 O O . GLU A 1 104 ? 16.313 6.533 -9.969 1.00 64.06 104 GLU A O 1
ATOM 803 N N . PRO A 1 105 ? 15.109 8.091 -8.821 1.00 65.00 105 PRO A N 1
ATOM 804 C CA . PRO A 1 105 ? 15.579 7.701 -7.505 1.00 65.00 105 PRO A CA 1
ATOM 805 C C . PRO A 1 105 ? 15.478 6.187 -7.301 1.00 65.00 105 PRO A C 1
ATOM 807 O O . PRO A 1 105 ? 14.565 5.509 -7.785 1.00 65.00 105 PRO A O 1
ATOM 810 N N . THR A 1 106 ? 16.467 5.643 -6.590 1.00 75.56 106 THR A N 1
ATOM 811 C CA . THR A 1 106 ? 16.560 4.225 -6.227 1.00 75.56 106 THR A CA 1
ATOM 812 C C . THR A 1 106 ? 15.236 3.723 -5.643 1.00 75.56 106 THR A C 1
ATOM 814 O O . THR A 1 106 ? 14.475 4.495 -5.085 1.00 75.56 106 THR A O 1
ATOM 817 N N . ARG A 1 107 ? 14.945 2.418 -5.689 1.00 79.12 107 ARG A N 1
ATOM 818 C CA . ARG A 1 107 ? 13.696 1.846 -5.125 1.00 79.12 107 ARG A CA 1
ATOM 819 C C . ARG A 1 107 ? 13.577 2.000 -3.594 1.00 79.12 107 ARG A C 1
ATOM 821 O O . ARG A 1 107 ? 12.512 1.786 -3.021 1.00 79.12 107 ARG A O 1
ATOM 828 N N . TRP A 1 108 ? 14.671 2.376 -2.930 1.00 83.50 108 TRP A N 1
ATOM 829 C CA . TRP A 1 108 ? 14.795 2.469 -1.476 1.00 83.50 108 TRP A CA 1
ATOM 830 C C . TRP A 1 108 ? 13.838 3.450 -0.789 1.00 83.50 108 TRP A C 1
ATOM 832 O O . TRP A 1 108 ? 13.241 3.034 0.200 1.00 83.50 108 TRP A O 1
ATOM 842 N N . PRO A 1 109 ? 13.617 4.691 -1.263 1.00 84.69 109 PRO A N 1
ATOM 843 C CA . PRO A 1 109 ? 12.672 5.609 -0.640 1.00 84.69 109 PRO A CA 1
ATOM 844 C C . PRO A 1 109 ? 11.239 5.072 -0.673 1.00 84.69 109 PRO A C 1
ATOM 846 O O . PRO A 1 109 ? 10.525 5.217 0.311 1.00 84.69 109 PRO A O 1
ATOM 849 N N . ALA A 1 110 ? 10.831 4.381 -1.745 1.00 79.69 110 ALA A N 1
ATOM 850 C CA . ALA A 1 110 ? 9.504 3.767 -1.831 1.00 79.69 110 ALA A CA 1
ATOM 851 C C . ALA A 1 110 ? 9.336 2.615 -0.823 1.00 79.69 110 ALA A C 1
ATOM 853 O O . ALA A 1 110 ? 8.323 2.537 -0.121 1.00 79.69 110 ALA A O 1
ATOM 854 N N . ILE A 1 111 ? 10.348 1.749 -0.694 1.00 84.75 111 ILE A N 1
ATOM 855 C CA . ILE A 1 111 ? 10.358 0.664 0.302 1.00 84.75 111 ILE A CA 1
ATOM 856 C C . ILE A 1 111 ? 10.367 1.245 1.722 1.00 84.75 111 ILE A C 1
ATOM 858 O O . ILE A 1 111 ? 9.554 0.847 2.555 1.00 84.75 111 ILE A O 1
ATOM 862 N N . ALA A 1 112 ? 11.237 2.220 1.990 1.00 86.81 112 ALA A N 1
ATOM 863 C CA . ALA A 1 112 ? 11.348 2.877 3.288 1.00 86.81 112 ALA A CA 1
ATOM 864 C C . ALA A 1 112 ? 10.048 3.590 3.676 1.00 86.81 112 ALA A C 1
ATOM 866 O O . ALA A 1 112 ? 9.584 3.422 4.800 1.00 86.81 112 ALA A O 1
ATOM 867 N N . ALA A 1 113 ? 9.414 4.312 2.747 1.00 80.81 113 ALA A N 1
ATOM 868 C CA . ALA A 1 113 ? 8.118 4.946 2.966 1.00 80.81 113 ALA A CA 1
ATOM 869 C C . ALA A 1 113 ? 7.027 3.911 3.275 1.00 80.81 113 ALA A C 1
ATOM 871 O O . ALA A 1 113 ? 6.257 4.098 4.214 1.00 80.81 113 ALA A O 1
ATOM 872 N N . THR A 1 114 ? 7.001 2.787 2.549 1.00 81.12 114 THR A N 1
ATOM 873 C CA . THR A 1 114 ? 6.046 1.692 2.795 1.00 81.12 114 THR A CA 1
ATOM 874 C C . THR A 1 114 ? 6.222 1.105 4.197 1.00 81.12 114 THR A C 1
ATOM 876 O O . THR A 1 114 ? 5.246 0.935 4.933 1.00 81.12 114 THR A O 1
ATOM 879 N N . ILE A 1 115 ? 7.465 0.828 4.601 1.00 85.56 115 ILE A N 1
ATOM 880 C CA . ILE A 1 115 ? 7.787 0.300 5.933 1.00 85.56 115 ILE A CA 1
ATOM 881 C C . ILE A 1 115 ? 7.430 1.326 7.011 1.00 85.56 115 ILE A C 1
ATOM 883 O O . ILE A 1 115 ? 6.727 0.988 7.961 1.00 85.56 115 ILE A O 1
ATOM 887 N N . ALA A 1 116 ? 7.854 2.581 6.852 1.00 84.31 116 ALA A N 1
ATOM 888 C CA . ALA A 1 116 ? 7.584 3.654 7.802 1.00 84.31 116 ALA A CA 1
ATOM 889 C C . ALA A 1 116 ? 6.078 3.872 7.991 1.00 84.31 116 ALA A C 1
ATOM 891 O O . ALA A 1 116 ? 5.605 3.947 9.122 1.00 84.31 116 ALA A O 1
ATOM 892 N N . PHE A 1 117 ? 5.307 3.892 6.902 1.00 80.00 117 PHE A N 1
ATOM 893 C CA . PHE A 1 117 ? 3.855 4.026 6.953 1.00 80.00 117 PHE A CA 1
ATOM 894 C C . PHE A 1 117 ? 3.184 2.825 7.633 1.00 80.00 117 PHE A C 1
ATOM 896 O O . PHE A 1 117 ? 2.267 2.993 8.442 1.00 80.00 117 PHE A O 1
ATOM 903 N N . THR A 1 118 ? 3.674 1.611 7.367 1.00 80.38 118 THR A N 1
ATOM 904 C CA . THR A 1 118 ? 3.194 0.391 8.032 1.00 80.38 118 THR A CA 1
ATOM 905 C C . THR A 1 118 ? 3.455 0.458 9.538 1.00 80.38 118 THR A C 1
ATOM 907 O O . THR A 1 118 ? 2.540 0.239 10.332 1.00 80.38 118 THR A O 1
ATOM 910 N N . LEU A 1 119 ? 4.668 0.833 9.952 1.00 84.75 119 LEU A N 1
ATOM 911 C CA . LEU A 1 119 ? 5.033 0.983 11.364 1.00 84.75 119 LEU A CA 1
ATOM 912 C C . LEU A 1 119 ? 4.237 2.095 12.053 1.00 84.75 119 LEU A C 1
ATOM 914 O O . LEU A 1 119 ? 3.736 1.885 13.156 1.00 84.75 119 LEU A O 1
ATOM 918 N N . ALA A 1 120 ? 4.056 3.245 11.399 1.00 83.06 120 ALA A N 1
ATOM 919 C CA . ALA A 1 120 ? 3.233 4.336 11.912 1.00 83.06 120 ALA A CA 1
ATOM 920 C C . ALA A 1 120 ? 1.776 3.889 12.117 1.00 83.06 120 ALA A C 1
ATOM 922 O O . ALA A 1 120 ? 1.181 4.167 13.158 1.00 83.06 120 ALA A O 1
ATOM 923 N N . THR A 1 121 ? 1.226 3.122 11.170 1.00 79.06 121 THR A N 1
ATOM 924 C CA . THR A 1 121 ? -0.122 2.543 11.273 1.00 79.06 121 THR A CA 1
ATOM 925 C C . THR A 1 121 ? -0.227 1.577 12.453 1.00 79.06 121 THR A C 1
ATOM 927 O O . THR A 1 121 ? -1.193 1.639 13.214 1.00 79.06 121 THR A O 1
ATOM 930 N N . LEU A 1 122 ? 0.768 0.708 12.654 1.00 83.56 122 LEU A N 1
ATOM 931 C CA . LEU A 1 122 ? 0.804 -0.217 13.790 1.00 83.56 122 LEU A CA 1
ATOM 932 C C . LEU A 1 122 ? 0.951 0.510 15.130 1.00 83.56 122 LEU A C 1
ATOM 934 O O . LEU A 1 122 ? 0.252 0.167 16.083 1.00 83.56 122 LEU A O 1
ATOM 938 N N . GLY A 1 123 ? 1.804 1.534 15.200 1.00 85.38 123 GLY A N 1
ATOM 939 C CA . GLY A 1 123 ? 1.959 2.378 16.385 1.00 85.38 123 GLY A CA 1
ATOM 940 C C . GLY A 1 123 ? 0.655 3.089 16.743 1.00 85.38 123 GLY A C 1
ATOM 941 O O . GLY A 1 123 ? 0.206 3.034 17.889 1.00 85.38 123 GLY A O 1
ATOM 942 N N . TYR A 1 124 ? -0.014 3.665 15.741 1.00 81.44 124 TYR A N 1
ATOM 943 C CA . TYR A 1 124 ? -1.333 4.267 15.909 1.00 81.44 124 TYR A CA 1
ATOM 944 C C . TYR A 1 124 ? -2.372 3.240 16.379 1.00 81.44 124 TYR A C 1
ATOM 946 O O . TYR A 1 124 ? -3.078 3.487 17.354 1.00 81.44 124 TYR A O 1
ATOM 954 N N . LEU A 1 125 ? -2.440 2.054 15.764 1.00 81.06 125 LEU A N 1
ATOM 955 C CA . LEU A 1 125 ? -3.351 0.987 16.196 1.00 81.06 125 LEU A CA 1
ATOM 956 C C . LEU A 1 125 ? -3.079 0.537 17.635 1.00 81.06 125 LEU A C 1
ATOM 958 O O . LEU A 1 125 ? -4.031 0.308 18.386 1.00 81.06 125 LEU A O 1
ATOM 962 N N . GLY A 1 126 ? -1.808 0.440 18.031 1.00 84.25 126 GLY A N 1
ATOM 963 C CA . GLY A 1 126 ? -1.392 0.155 19.402 1.00 84.25 126 GLY A CA 1
ATOM 964 C C . GLY A 1 126 ? -1.899 1.206 20.388 1.00 84.25 126 GLY A C 1
ATOM 965 O O . GLY A 1 126 ? -2.436 0.853 21.435 1.00 84.25 126 GLY A O 1
ATOM 966 N N . TRP A 1 127 ? -1.825 2.486 20.018 1.00 82.12 127 TRP A N 1
ATOM 967 C CA . TRP A 1 127 ? -2.365 3.583 20.821 1.00 82.12 127 TRP A CA 1
ATOM 968 C C . TRP A 1 127 ? -3.897 3.551 20.904 1.00 82.12 127 TRP A C 1
ATOM 970 O O . TRP A 1 127 ? -4.454 3.669 21.995 1.00 82.12 127 TRP A O 1
ATOM 980 N N . VAL A 1 128 ? -4.601 3.314 19.788 1.00 81.06 128 VAL A N 1
ATOM 981 C CA . VAL A 1 128 ? -6.076 3.258 19.771 1.00 81.06 128 VAL A CA 1
ATOM 982 C C . VAL A 1 128 ? -6.612 2.022 20.503 1.00 81.06 128 VAL A C 1
ATOM 984 O O . VAL A 1 128 ? -7.743 2.056 20.987 1.00 81.06 128 VAL A O 1
ATOM 987 N N . ARG A 1 129 ? -5.813 0.953 20.670 1.00 79.06 129 ARG A N 1
ATOM 988 C CA . ARG A 1 129 ? -6.203 -0.276 21.393 1.00 79.06 129 ARG A CA 1
ATOM 989 C C . ARG A 1 129 ? -6.885 0.013 22.733 1.00 79.06 129 ARG A C 1
ATOM 991 O O . ARG A 1 129 ? -7.827 -0.688 23.089 1.00 79.06 129 ARG A O 1
ATOM 998 N N . ARG A 1 130 ? -6.453 1.061 23.442 1.00 74.94 130 ARG A N 1
ATOM 999 C CA . ARG A 1 130 ? -7.009 1.484 24.740 1.00 74.94 130 ARG A CA 1
ATOM 1000 C C . ARG A 1 130 ? -8.499 1.858 24.710 1.00 74.94 130 ARG A C 1
ATOM 1002 O O . ARG A 1 130 ? -9.136 1.858 25.752 1.00 74.94 130 ARG A O 1
ATOM 1009 N N . HIS A 1 131 ? -9.054 2.169 23.537 1.00 72.44 131 HIS A N 1
ATOM 1010 C CA . HIS A 1 131 ? -10.463 2.535 23.357 1.00 72.44 131 HIS A CA 1
ATOM 1011 C C . HIS A 1 131 ? -11.367 1.338 23.019 1.00 72.44 131 HIS A C 1
ATOM 1013 O O . HIS A 1 131 ? -12.590 1.478 22.999 1.00 72.44 131 HIS A O 1
ATOM 1019 N N . PHE A 1 132 ? -10.796 0.159 22.752 1.00 66.94 132 PHE A N 1
ATOM 1020 C CA . PHE A 1 132 ? -11.572 -1.051 22.495 1.00 66.94 132 PHE A CA 1
ATOM 1021 C C . PHE A 1 132 ? -11.926 -1.721 23.824 1.00 66.94 132 PHE A C 1
ATOM 1023 O O . PHE A 1 132 ? -11.098 -2.390 24.438 1.00 66.94 132 PHE A O 1
ATOM 1030 N N . VAL A 1 133 ? -13.168 -1.522 24.265 1.00 57.84 133 VAL A N 1
ATOM 1031 C CA . VAL A 1 133 ? -13.730 -2.155 25.462 1.00 57.84 133 VAL A CA 1
ATOM 1032 C C . VAL A 1 133 ? -14.317 -3.509 25.067 1.00 57.84 133 VAL A C 1
ATOM 1034 O O . VAL A 1 133 ? -15.269 -3.570 24.286 1.00 57.84 133 VAL A O 1
ATOM 1037 N N . ASP A 1 134 ? -13.776 -4.599 25.614 1.00 55.59 134 ASP A N 1
ATOM 1038 C CA . ASP A 1 134 ? -14.465 -5.890 25.598 1.00 55.59 134 ASP A CA 1
ATOM 1039 C C . ASP A 1 134 ? -15.703 -5.745 26.489 1.00 55.59 134 ASP A C 1
ATOM 1041 O O . ASP A 1 134 ? -15.594 -5.766 27.711 1.00 55.59 134 ASP A O 1
ATOM 1045 N N . ARG A 1 135 ? -16.888 -5.530 25.903 1.00 49.00 135 ARG A N 1
ATOM 1046 C CA . ARG A 1 135 ? -18.132 -5.697 26.663 1.00 49.00 135 ARG A CA 1
ATOM 1047 C C . ARG A 1 135 ? -18.279 -7.193 26.958 1.00 49.00 135 ARG A C 1
ATOM 1049 O O . ARG A 1 135 ? -18.446 -7.943 25.988 1.00 49.00 135 ARG A O 1
ATOM 1056 N N . PRO A 1 136 ? -18.204 -7.637 28.228 1.00 48.91 136 PRO A N 1
ATOM 1057 C CA . PRO A 1 136 ? -18.595 -8.996 28.559 1.00 48.91 136 PRO A CA 1
ATOM 1058 C C . PRO A 1 136 ? -20.066 -9.152 28.156 1.00 48.91 136 PRO A C 1
ATOM 1060 O O . PRO A 1 136 ? -20.885 -8.267 28.418 1.00 48.91 136 PRO A O 1
ATOM 1063 N N . ARG A 1 137 ? -20.347 -10.209 27.394 1.00 51.69 137 ARG A N 1
ATOM 1064 C CA . ARG A 1 137 ? -21.714 -10.664 27.139 1.00 51.69 137 ARG A CA 1
ATOM 1065 C C . ARG A 1 137 ? -22.213 -11.426 28.349 1.00 51.69 137 ARG A C 1
ATOM 1067 O O . ARG A 1 137 ? -21.375 -12.149 28.929 1.00 51.69 137 ARG A O 1
#

Radius of gyration: 17.48 Å; chains: 1; bounding box: 40×21×54 Å